Protein AF-A0A1I1IL18-F1 (afdb_monomer_lite)

Sequence (158 aa):
METFSTLTPERQAEKLARINTRWGQLHALEKEWGDKVYKYILLTNSGGVIATLGFLGTASKALDLNSARWALLAFITGVLLTGVAVAHRYHRSAGLFWGYRDDVNRYLADKLPWEAVAKQDDARSIKRGGWGLILPYACLGAFWIGCFIGGAALLRAS

Structure (mmCIF, N/CA/C/O backbone):
data_AF-A0A1I1IL18-F1
#
_entry.id   AF-A0A1I1IL18-F1
#
loop_
_atom_site.group_PDB
_atom_site.id
_atom_site.type_symbol
_atom_site.label_atom_id
_atom_site.label_alt_id
_atom_site.label_comp_id
_atom_site.label_asym_id
_atom_site.label_entity_id
_atom_site.label_seq_id
_atom_site.pdbx_PDB_ins_code
_atom_site.Cartn_x
_atom_site.Cartn_y
_atom_site.Cartn_z
_atom_site.occupancy
_atom_site.B_iso_or_equiv
_atom_site.auth_seq_id
_atom_site.auth_comp_id
_atom_site.auth_asym_id
_atom_site.auth_atom_id
_atom_site.pdbx_PDB_model_num
ATOM 1 N N . MET A 1 1 ? 8.362 -7.116 -33.834 1.00 71.00 1 MET A N 1
ATOM 2 C CA . MET A 1 1 ? 8.059 -6.842 -32.413 1.00 71.00 1 MET A CA 1
ATOM 3 C C . MET A 1 1 ? 9.252 -6.115 -31.827 1.00 71.00 1 MET A C 1
ATOM 5 O O . MET A 1 1 ? 10.359 -6.600 -32.002 1.00 71.00 1 MET A O 1
ATOM 9 N N . GLU A 1 2 ? 9.038 -4.952 -31.215 1.00 83.81 2 GLU A N 1
ATOM 10 C CA . GLU A 1 2 ? 10.110 -4.120 -30.648 1.00 83.81 2 GLU A CA 1
ATOM 11 C C . GLU A 1 2 ? 10.606 -4.730 -29.321 1.00 83.81 2 GLU A C 1
ATOM 13 O O . GLU A 1 2 ? 9.901 -4.679 -28.305 1.00 83.81 2 GLU A O 1
ATOM 18 N N . THR A 1 3 ? 11.788 -5.354 -29.348 1.00 90.31 3 THR A N 1
ATOM 19 C CA . THR A 1 3 ? 12.504 -5.870 -28.165 1.00 90.31 3 THR A CA 1
ATOM 20 C C . THR A 1 3 ? 13.701 -4.978 -27.842 1.00 90.31 3 THR A C 1
ATOM 22 O O . THR A 1 3 ? 14.152 -4.206 -28.692 1.00 90.31 3 THR A O 1
ATOM 25 N N . PHE A 1 4 ? 14.215 -5.044 -26.615 1.00 91.44 4 PHE A N 1
ATOM 26 C CA . PHE A 1 4 ? 15.213 -4.095 -26.127 1.00 91.44 4 PHE A CA 1
ATOM 27 C C . PHE A 1 4 ? 16.495 -4.085 -26.977 1.00 91.44 4 PHE A C 1
ATOM 29 O O . PHE A 1 4 ? 16.973 -3.009 -27.342 1.00 91.44 4 PHE A O 1
ATOM 36 N N . SER A 1 5 ? 17.011 -5.253 -27.369 1.00 92.31 5 SER A N 1
ATOM 37 C CA . SER A 1 5 ? 18.226 -5.355 -28.200 1.00 92.31 5 SER A CA 1
ATOM 38 C C . SER A 1 5 ? 18.055 -4.870 -29.642 1.00 92.31 5 SER A C 1
ATOM 40 O O . SER A 1 5 ? 19.039 -4.512 -30.283 1.00 92.31 5 SER A O 1
ATOM 42 N N . THR A 1 6 ? 16.822 -4.814 -30.153 1.00 92.81 6 THR A N 1
ATOM 43 C CA . THR A 1 6 ? 16.537 -4.364 -31.532 1.00 92.81 6 THR A CA 1
ATOM 44 C C . THR A 1 6 ? 16.489 -2.843 -31.679 1.00 92.81 6 THR A C 1
ATOM 46 O O . THR A 1 6 ? 16.380 -2.327 -32.791 1.00 92.81 6 THR A O 1
ATOM 49 N N . LEU A 1 7 ? 16.547 -2.116 -30.563 1.00 92.62 7 LEU A N 1
ATOM 50 C CA . LEU A 1 7 ? 16.450 -0.664 -30.527 1.00 92.62 7 LEU A CA 1
ATOM 51 C C . LEU A 1 7 ? 17.797 0.022 -30.749 1.00 92.62 7 LEU A C 1
ATOM 53 O O . LEU A 1 7 ? 18.844 -0.460 -30.326 1.00 92.62 7 LEU A O 1
ATOM 57 N N . THR A 1 8 ? 17.748 1.217 -31.341 1.00 95.56 8 THR A N 1
ATOM 58 C CA . THR A 1 8 ? 18.898 2.124 -31.349 1.00 95.56 8 THR A CA 1
ATOM 59 C C . THR A 1 8 ? 19.243 2.555 -29.917 1.00 95.56 8 THR A C 1
ATOM 61 O O . THR A 1 8 ? 18.343 2.622 -29.073 1.00 95.56 8 THR A O 1
ATOM 64 N N . PRO A 1 9 ? 20.508 2.914 -29.626 1.00 95.06 9 PRO A N 1
ATOM 65 C CA . PRO A 1 9 ? 20.910 3.366 -28.291 1.00 95.06 9 PRO A CA 1
ATOM 66 C C . PRO A 1 9 ? 20.062 4.530 -27.755 1.00 95.06 9 PRO A C 1
ATOM 68 O O . PRO A 1 9 ? 19.709 4.561 -26.580 1.00 95.06 9 PRO A O 1
ATOM 71 N N . GLU A 1 10 ? 19.664 5.455 -28.632 1.00 95.69 10 GLU A N 1
ATOM 72 C CA . GLU A 1 10 ? 18.780 6.579 -28.299 1.00 95.69 10 GLU A CA 1
ATOM 73 C C . GLU A 1 10 ? 17.401 6.104 -27.819 1.00 95.69 10 GLU A C 1
ATOM 75 O O . GLU A 1 10 ? 16.919 6.531 -26.769 1.00 95.69 10 GLU A O 1
ATOM 80 N N . ARG A 1 11 ? 16.782 5.158 -28.539 1.00 94.00 11 ARG A N 1
ATOM 81 C CA . ARG A 1 11 ? 15.492 4.581 -28.140 1.00 94.00 11 ARG A CA 1
ATOM 82 C C . ARG A 1 11 ? 15.617 3.735 -26.879 1.00 94.00 11 ARG A C 1
ATOM 84 O O . ARG A 1 11 ? 14.717 3.760 -26.045 1.00 94.00 11 ARG A O 1
ATOM 91 N N . GLN A 1 12 ? 16.720 3.007 -26.701 1.00 93.88 12 GLN A N 1
ATOM 92 C CA . GLN A 1 12 ? 16.982 2.283 -25.453 1.00 93.88 12 GLN A CA 1
ATOM 93 C C . GLN A 1 12 ? 17.034 3.245 -24.262 1.00 93.88 12 GLN A C 1
ATOM 95 O O . GLN A 1 12 ? 16.374 2.992 -23.252 1.00 93.88 12 GLN A O 1
ATOM 100 N N . ALA A 1 13 ? 17.748 4.367 -24.397 1.00 95.75 13 ALA A N 1
ATOM 101 C CA . ALA A 1 13 ? 17.826 5.395 -23.363 1.00 95.75 13 ALA A CA 1
ATOM 102 C C . ALA A 1 13 ? 16.443 5.984 -23.032 1.00 95.75 13 ALA A C 1
ATOM 104 O O . ALA A 1 13 ? 16.099 6.111 -21.855 1.00 95.75 13 ALA A O 1
ATOM 105 N N . GLU A 1 14 ? 15.613 6.259 -24.043 1.00 95.06 14 GLU A N 1
ATOM 106 C CA . GLU A 1 14 ? 14.235 6.729 -23.852 1.00 95.06 14 GLU A CA 1
ATOM 107 C C . GLU A 1 14 ? 13.385 5.719 -23.057 1.00 95.06 14 GLU A C 1
ATOM 109 O O . GLU A 1 14 ? 12.717 6.078 -22.079 1.00 95.06 14 GLU A O 1
ATOM 114 N N . LYS A 1 15 ? 13.432 4.430 -23.428 1.00 94.12 15 LYS A N 1
ATOM 115 C CA . LYS A 1 15 ? 12.683 3.381 -22.715 1.00 94.12 15 LYS A CA 1
ATOM 116 C C . LYS A 1 15 ? 13.171 3.222 -21.282 1.00 94.12 15 LYS A C 1
ATOM 118 O O . LYS A 1 15 ? 12.343 3.125 -20.380 1.00 94.12 15 LYS A O 1
ATOM 123 N N . LEU A 1 16 ? 14.485 3.226 -21.059 1.00 95.88 16 LEU A N 1
ATOM 124 C CA . LEU A 1 16 ? 15.070 3.139 -19.720 1.00 95.88 16 LEU A CA 1
A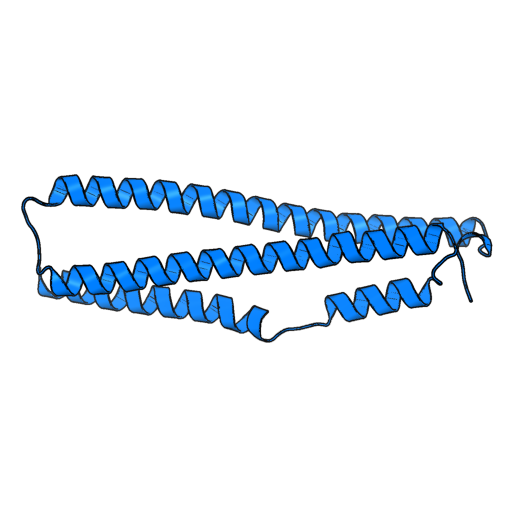TOM 125 C C . LEU A 1 16 ? 14.665 4.331 -18.849 1.00 95.88 16 LEU A C 1
ATOM 127 O O . LEU A 1 16 ? 14.295 4.135 -17.691 1.00 95.88 16 LEU A O 1
ATOM 131 N N . ALA A 1 17 ? 14.652 5.546 -19.403 1.00 96.56 17 ALA A N 1
ATOM 132 C CA . ALA A 1 17 ? 14.173 6.729 -18.694 1.00 96.56 17 ALA A CA 1
ATOM 133 C C . ALA A 1 17 ? 12.708 6.563 -18.261 1.00 96.56 17 ALA A C 1
ATOM 135 O O . ALA A 1 17 ? 12.389 6.723 -17.080 1.00 96.56 17 ALA A O 1
ATOM 136 N N . ARG A 1 18 ? 11.827 6.137 -19.178 1.00 94.81 18 ARG A N 1
ATOM 137 C CA . ARG A 1 18 ? 10.416 5.857 -18.862 1.00 94.81 18 ARG A CA 1
ATOM 138 C C . ARG A 1 18 ? 10.263 4.753 -17.813 1.00 94.81 18 ARG A C 1
ATOM 140 O O . ARG A 1 18 ? 9.431 4.880 -16.910 1.00 94.81 18 ARG A O 1
ATOM 147 N N . ILE A 1 19 ? 11.062 3.690 -17.915 1.00 96.19 19 ILE A N 1
ATOM 148 C CA . ILE A 1 19 ? 11.082 2.590 -16.948 1.00 96.19 19 ILE A CA 1
ATOM 149 C C . ILE A 1 19 ? 11.428 3.109 -15.557 1.00 96.19 19 ILE A C 1
ATOM 151 O O . ILE A 1 19 ? 10.675 2.846 -14.619 1.00 96.19 19 ILE A O 1
ATOM 155 N N . ASN A 1 20 ? 12.503 3.886 -15.440 1.00 96.25 20 ASN A N 1
ATOM 156 C CA . ASN A 1 20 ? 12.973 4.440 -14.174 1.00 96.25 20 ASN A CA 1
ATOM 157 C C . ASN A 1 20 ? 11.943 5.383 -13.543 1.00 96.25 20 ASN A C 1
ATOM 159 O O . ASN A 1 20 ? 11.668 5.273 -12.347 1.00 96.25 20 ASN A O 1
ATOM 163 N N . THR A 1 21 ? 11.310 6.257 -14.333 1.00 96.69 21 THR A N 1
ATOM 164 C CA . THR A 1 21 ? 10.239 7.133 -13.835 1.00 96.69 21 THR A CA 1
ATOM 165 C C . THR A 1 21 ? 9.076 6.323 -13.269 1.00 96.69 21 THR A C 1
ATOM 167 O O . THR A 1 21 ? 8.643 6.560 -12.139 1.00 96.69 21 THR A O 1
ATOM 170 N N . ARG A 1 22 ? 8.573 5.341 -14.026 1.00 95.44 22 ARG A N 1
ATOM 171 C CA . ARG A 1 22 ? 7.430 4.523 -13.602 1.00 95.44 22 ARG A CA 1
ATOM 172 C C . ARG A 1 22 ? 7.765 3.646 -12.396 1.00 95.44 22 ARG A C 1
ATOM 174 O O . ARG A 1 22 ? 6.952 3.534 -11.480 1.00 95.44 22 ARG A O 1
ATOM 181 N N . TRP A 1 23 ? 8.966 3.075 -12.363 1.00 95.44 23 TRP A N 1
ATOM 182 C CA . TRP A 1 23 ? 9.470 2.321 -11.219 1.00 95.44 23 TRP A CA 1
ATOM 183 C C . TRP A 1 23 ? 9.493 3.187 -9.960 1.00 95.44 23 TRP A C 1
ATOM 185 O O . TRP A 1 23 ? 8.973 2.768 -8.928 1.00 95.44 23 TRP A O 1
ATOM 195 N N . GLY A 1 24 ? 10.033 4.407 -10.050 1.00 95.44 24 GLY A N 1
ATOM 196 C CA . GLY A 1 24 ? 10.063 5.355 -8.935 1.00 95.44 24 GLY A CA 1
ATOM 197 C C . GLY A 1 24 ? 8.667 5.678 -8.398 1.00 95.44 24 GLY A C 1
ATOM 198 O O . GLY A 1 24 ? 8.456 5.646 -7.188 1.00 95.44 24 GLY A O 1
ATOM 199 N N . GLN A 1 25 ? 7.692 5.903 -9.285 1.00 95.62 25 GLN A N 1
ATOM 200 C CA . GLN A 1 25 ? 6.295 6.141 -8.899 1.00 95.62 25 GLN A CA 1
ATOM 201 C C . GLN A 1 25 ? 5.681 4.948 -8.153 1.00 95.62 25 GLN A C 1
ATOM 203 O O . GLN A 1 25 ? 5.066 5.123 -7.101 1.00 95.62 25 GLN A O 1
ATOM 208 N N . LEU A 1 26 ? 5.838 3.734 -8.690 1.00 94.88 26 LEU A N 1
ATOM 209 C CA . LEU A 1 26 ? 5.261 2.528 -8.091 1.00 94.88 26 LEU A CA 1
ATOM 210 C C . LEU A 1 26 ? 5.944 2.161 -6.770 1.00 94.88 26 LEU A C 1
ATOM 212 O O . LEU A 1 26 ? 5.263 1.769 -5.826 1.00 94.88 26 LEU A O 1
ATOM 216 N N . HIS A 1 27 ? 7.262 2.340 -6.681 1.00 93.88 27 HIS A N 1
ATOM 217 C CA . HIS A 1 27 ? 8.011 2.108 -5.451 1.00 93.88 27 HIS A CA 1
ATOM 218 C C . HIS A 1 27 ? 7.632 3.111 -4.354 1.00 93.88 27 HIS A C 1
ATOM 220 O O . HIS A 1 27 ? 7.420 2.723 -3.206 1.00 93.88 27 HIS A O 1
ATOM 226 N N . ALA A 1 28 ? 7.481 4.394 -4.703 1.00 95.62 28 ALA A N 1
ATOM 227 C CA . ALA A 1 28 ? 6.998 5.407 -3.769 1.00 95.62 28 ALA A CA 1
ATOM 228 C C . ALA A 1 28 ? 5.592 5.067 -3.248 1.00 95.62 28 ALA A C 1
ATOM 230 O O . ALA A 1 28 ? 5.349 5.158 -2.046 1.00 95.62 28 ALA A O 1
ATOM 231 N N . LEU A 1 29 ? 4.695 4.610 -4.129 1.00 93.25 29 LEU A N 1
ATOM 232 C CA . LEU A 1 29 ? 3.346 4.187 -3.757 1.00 93.25 29 LEU A CA 1
ATOM 233 C C . LEU A 1 29 ? 3.356 2.961 -2.827 1.00 93.25 29 LEU A C 1
ATOM 235 O O . LEU A 1 29 ? 2.641 2.941 -1.826 1.00 93.25 29 LEU A O 1
ATOM 239 N N . GLU A 1 30 ? 4.156 1.938 -3.135 1.00 91.94 30 GLU A N 1
ATOM 240 C CA . GLU A 1 30 ? 4.329 0.763 -2.271 1.00 91.94 30 GLU A CA 1
ATOM 241 C C . GLU A 1 30 ? 4.826 1.171 -0.879 1.00 91.94 30 GLU A C 1
ATOM 243 O O . GLU A 1 30 ? 4.231 0.772 0.126 1.00 91.94 30 GLU A O 1
ATOM 248 N N . LYS A 1 31 ? 5.864 2.014 -0.821 1.00 93.62 31 LYS A N 1
ATOM 249 C CA . LYS A 1 31 ? 6.434 2.518 0.431 1.00 93.62 31 LYS A CA 1
ATOM 250 C C . LYS A 1 31 ? 5.418 3.324 1.238 1.00 93.62 31 LYS A C 1
ATOM 252 O O . LYS A 1 31 ? 5.270 3.084 2.431 1.00 93.62 31 LYS A O 1
ATOM 257 N N . GLU A 1 32 ? 4.676 4.226 0.596 1.00 94.38 32 GLU A N 1
ATOM 258 C CA . GLU A 1 32 ? 3.641 5.031 1.253 1.00 94.38 32 GLU A CA 1
ATOM 259 C C . GLU A 1 32 ? 2.580 4.146 1.922 1.00 94.38 32 GLU A C 1
ATOM 261 O O . GLU A 1 32 ? 2.195 4.376 3.072 1.00 94.38 32 GLU A O 1
ATOM 266 N N . TRP A 1 33 ? 2.103 3.114 1.221 1.00 90.75 33 TRP A N 1
ATOM 267 C CA . TRP A 1 33 ? 1.128 2.189 1.794 1.00 90.75 33 TRP A CA 1
ATOM 268 C C . TRP A 1 33 ? 1.737 1.282 2.864 1.00 90.75 33 TRP A C 1
ATOM 270 O O . TRP A 1 33 ? 1.053 0.998 3.845 1.00 90.75 33 TRP A O 1
ATOM 280 N N . GLY A 1 34 ? 3.005 0.887 2.727 1.00 85.81 34 GLY A N 1
ATOM 281 C CA . GLY A 1 34 ? 3.744 0.180 3.775 1.00 85.81 34 GLY A CA 1
ATOM 282 C C . GLY A 1 34 ? 3.822 0.998 5.066 1.00 85.81 34 GLY A C 1
ATOM 283 O O . GLY A 1 34 ? 3.426 0.521 6.129 1.00 85.81 34 GLY A O 1
ATOM 284 N N . ASP A 1 35 ? 4.210 2.270 4.971 1.00 92.50 35 ASP A N 1
ATOM 285 C CA . ASP A 1 35 ? 4.262 3.184 6.117 1.00 92.50 35 ASP A CA 1
ATOM 286 C C . ASP A 1 35 ? 2.881 3.366 6.766 1.00 92.50 35 ASP A C 1
ATOM 288 O O . ASP A 1 35 ? 2.766 3.417 7.995 1.00 92.50 35 ASP A O 1
ATOM 292 N N . LYS A 1 36 ? 1.808 3.433 5.964 1.00 90.25 36 LYS A N 1
ATOM 293 C CA . LYS A 1 36 ? 0.429 3.496 6.479 1.00 90.25 36 LYS A CA 1
ATOM 294 C C . LYS A 1 36 ? 0.027 2.223 7.226 1.00 90.25 36 LYS A C 1
ATOM 296 O O . LYS A 1 36 ? -0.614 2.341 8.268 1.00 90.25 36 LYS A O 1
ATOM 301 N N . VAL A 1 37 ? 0.416 1.037 6.745 1.00 85.75 37 VAL A N 1
ATOM 302 C CA . VAL A 1 37 ? 0.187 -0.239 7.452 1.00 85.75 37 VAL A CA 1
ATOM 303 C C . VAL A 1 37 ? 0.871 -0.218 8.820 1.00 85.75 37 VAL A C 1
ATOM 305 O O . VAL A 1 37 ? 0.218 -0.482 9.829 1.00 85.75 37 VAL A O 1
ATOM 308 N N . TYR A 1 38 ? 2.154 0.153 8.885 1.00 84.06 38 TYR A N 1
ATOM 309 C CA . TYR A 1 38 ? 2.888 0.201 10.155 1.00 84.06 38 TYR A CA 1
ATOM 310 C C . TYR A 1 38 ? 2.285 1.202 11.141 1.00 84.06 38 TYR A C 1
ATOM 312 O O . TYR A 1 38 ? 2.059 0.863 12.305 1.00 84.06 38 TYR A O 1
ATOM 320 N N . LYS A 1 39 ? 1.966 2.416 10.673 1.00 90.06 39 LYS A N 1
ATOM 321 C CA . LYS A 1 39 ? 1.296 3.438 11.494 1.00 90.06 39 LYS A CA 1
ATOM 322 C C . LYS A 1 39 ? -0.041 2.936 12.023 1.00 90.06 39 LYS A C 1
ATOM 324 O O . LYS A 1 39 ? -0.336 3.126 13.199 1.00 90.06 39 LYS A O 1
ATOM 329 N N . TYR A 1 40 ? -0.825 2.273 11.177 1.00 87.44 40 TYR A N 1
ATOM 330 C CA . TYR A 1 40 ? -2.109 1.706 11.565 1.00 87.44 40 TYR A CA 1
ATOM 331 C C . TYR A 1 40 ? -1.964 0.653 12.672 1.00 87.44 40 TYR A C 1
ATOM 333 O O . TYR A 1 40 ? -2.668 0.732 13.679 1.00 87.44 40 TYR A O 1
ATOM 341 N N . ILE A 1 41 ? -1.032 -0.295 12.526 1.00 80.00 41 ILE A N 1
ATOM 342 C CA . ILE A 1 41 ? -0.781 -1.341 13.530 1.00 80.00 41 ILE A CA 1
ATOM 343 C C . ILE A 1 41 ? -0.347 -0.715 14.860 1.00 80.00 41 ILE A C 1
ATOM 345 O O . ILE A 1 41 ? -0.893 -1.056 15.909 1.00 80.00 41 ILE A O 1
ATOM 349 N N . LEU A 1 42 ? 0.591 0.234 14.818 1.00 86.94 42 LEU A N 1
ATOM 350 C CA . LEU A 1 42 ? 1.093 0.912 16.012 1.00 86.94 42 LEU A CA 1
ATOM 351 C C . LEU A 1 42 ? -0.021 1.669 16.748 1.00 86.94 42 LEU A C 1
ATOM 353 O O . LEU A 1 42 ? -0.161 1.523 17.965 1.00 86.94 42 LEU A O 1
ATOM 357 N N . LEU A 1 43 ? -0.823 2.447 16.014 1.00 88.50 43 LEU A N 1
ATOM 358 C CA . LEU A 1 43 ? -1.937 3.222 16.565 1.00 88.50 43 LEU A CA 1
ATOM 359 C C . LEU A 1 43 ? -3.024 2.313 17.137 1.00 88.50 43 LEU A C 1
ATOM 361 O O . LEU A 1 43 ? -3.512 2.566 18.234 1.00 88.50 43 LEU A O 1
ATOM 365 N N . THR A 1 44 ? -3.370 1.239 16.427 1.00 84.88 44 THR A N 1
ATOM 366 C CA . THR A 1 44 ? -4.410 0.295 16.856 1.00 84.88 44 THR A CA 1
ATOM 367 C C . THR A 1 44 ? -3.996 -0.443 18.126 1.00 84.88 44 THR A C 1
ATOM 369 O O . THR A 1 44 ? -4.776 -0.509 19.074 1.00 84.88 44 THR A O 1
ATOM 372 N N . ASN A 1 45 ? -2.757 -0.937 18.187 1.00 75.44 45 ASN A N 1
ATOM 373 C CA . ASN A 1 45 ? -2.243 -1.626 19.371 1.00 75.44 45 ASN A CA 1
ATOM 374 C C . ASN A 1 45 ? -2.152 -0.679 20.573 1.00 75.44 45 ASN A C 1
ATOM 376 O O . ASN A 1 45 ? -2.632 -1.009 21.656 1.00 75.44 45 ASN A O 1
ATOM 380 N N . SER A 1 46 ? -1.596 0.520 20.377 1.00 85.44 46 SER A N 1
ATOM 381 C CA . SER A 1 46 ? -1.490 1.529 21.439 1.00 85.44 46 SER A CA 1
ATOM 382 C C . SER A 1 46 ? -2.869 1.970 21.939 1.00 85.44 46 SER A C 1
ATOM 384 O O . SER A 1 46 ? -3.106 2.025 23.144 1.00 85.44 46 SER A O 1
ATOM 386 N N . GLY A 1 47 ? -3.808 2.222 21.022 1.00 85.19 47 GLY A N 1
ATOM 387 C CA . GLY A 1 47 ? -5.187 2.579 21.351 1.00 85.19 47 GLY A CA 1
ATOM 388 C C . GLY A 1 47 ? -5.916 1.469 22.108 1.00 85.19 47 GLY A C 1
ATOM 389 O O . GLY A 1 47 ? -6.589 1.749 23.098 1.00 85.19 47 GLY A O 1
ATOM 390 N N . GLY A 1 48 ? -5.730 0.208 21.707 1.00 79.19 48 GLY A N 1
ATOM 391 C CA . GLY A 1 48 ? -6.284 -0.953 22.408 1.00 79.19 48 GLY A CA 1
ATOM 392 C C . GLY A 1 48 ? -5.745 -1.106 23.834 1.00 79.19 48 GLY A C 1
ATOM 393 O O . GLY A 1 48 ? -6.519 -1.367 24.757 1.00 79.19 48 GLY A O 1
ATOM 394 N N . VAL A 1 49 ? -4.443 -0.876 24.039 1.00 81.31 49 VAL A N 1
ATOM 395 C CA . VAL A 1 49 ? -3.828 -0.869 25.378 1.00 81.31 49 VAL A CA 1
ATOM 396 C C . VAL A 1 49 ? -4.426 0.240 26.244 1.00 81.31 49 VAL A C 1
ATOM 398 O O . VAL A 1 49 ? -4.872 -0.038 27.355 1.00 81.31 49 VAL A O 1
ATOM 401 N N . ILE A 1 50 ? -4.507 1.472 25.732 1.00 83.69 50 ILE A N 1
ATOM 402 C CA . ILE A 1 50 ? -5.093 2.612 26.458 1.00 83.69 50 ILE A CA 1
ATOM 403 C C . ILE A 1 50 ? -6.556 2.335 26.823 1.00 83.69 50 ILE A C 1
ATOM 405 O O . ILE A 1 50 ? -6.950 2.548 27.969 1.00 83.69 50 ILE A O 1
ATOM 409 N N . ALA A 1 51 ? -7.349 1.815 25.883 1.00 82.50 51 ALA A N 1
ATOM 410 C CA . ALA A 1 51 ? -8.747 1.468 26.124 1.00 82.50 51 ALA A CA 1
ATOM 411 C C . ALA A 1 51 ? -8.891 0.387 27.208 1.00 82.50 51 ALA A C 1
ATOM 413 O O . ALA A 1 51 ? -9.724 0.516 28.104 1.00 82.50 51 ALA A O 1
ATOM 414 N N . THR A 1 52 ? -8.045 -0.646 27.171 1.00 72.50 52 THR A N 1
ATOM 415 C CA . THR A 1 52 ? -8.050 -1.735 28.162 1.00 72.50 52 THR A CA 1
ATOM 416 C C . THR A 1 52 ? -7.673 -1.226 29.551 1.00 72.50 52 THR A C 1
ATOM 418 O O . THR A 1 52 ? -8.359 -1.526 30.527 1.00 72.50 52 THR A O 1
ATOM 421 N N . LEU A 1 53 ? -6.614 -0.418 29.650 1.00 78.31 53 LEU A N 1
ATOM 422 C CA . LEU A 1 53 ? -6.175 0.175 30.915 1.00 78.31 53 LEU A CA 1
ATOM 423 C C . LEU A 1 53 ? -7.225 1.139 31.483 1.00 78.31 53 LEU A C 1
ATOM 425 O O . LEU A 1 53 ? -7.505 1.103 32.680 1.00 78.31 53 LEU A O 1
ATOM 429 N N . GLY A 1 54 ? -7.851 1.955 30.631 1.00 81.25 54 GLY A N 1
ATOM 430 C CA . GLY A 1 54 ? -8.942 2.845 31.028 1.00 81.25 54 GLY A CA 1
ATOM 431 C C . GLY A 1 54 ? -10.166 2.082 31.540 1.00 81.25 54 GLY A C 1
ATOM 432 O O . GLY A 1 54 ? -10.750 2.456 32.559 1.00 81.25 54 GLY A O 1
ATOM 433 N N . PHE A 1 55 ? -10.522 0.971 30.889 1.00 74.81 55 PHE A N 1
ATOM 434 C CA . PHE A 1 55 ? -11.597 0.097 31.356 1.00 74.81 55 PHE A CA 1
ATOM 435 C C . PHE A 1 55 ? -11.263 -0.542 32.710 1.00 74.81 55 PHE A C 1
ATOM 437 O O . PHE A 1 55 ? -12.069 -0.467 33.633 1.00 74.81 55 PHE A O 1
ATOM 444 N N . LEU A 1 56 ? -10.057 -1.100 32.875 1.00 73.00 56 LEU A N 1
ATOM 445 C CA . LEU A 1 56 ? -9.607 -1.665 34.154 1.00 73.00 56 LEU A CA 1
ATOM 446 C C . LEU A 1 56 ? -9.645 -0.631 35.289 1.00 73.00 56 LEU A C 1
ATOM 448 O O . LEU A 1 56 ? -10.070 -0.955 36.395 1.00 73.00 56 LEU A O 1
ATOM 452 N N . GLY A 1 57 ? -9.265 0.619 35.011 1.00 75.81 57 GLY A N 1
ATOM 453 C CA . GLY A 1 57 ? -9.319 1.709 35.988 1.00 75.81 57 GLY A CA 1
ATOM 454 C C . GLY A 1 57 ? -10.736 2.158 36.372 1.00 75.81 57 GLY A C 1
ATOM 455 O O . GLY A 1 57 ? -10.920 2.741 37.437 1.00 75.81 57 GLY A O 1
ATOM 456 N N . THR A 1 58 ? -11.744 1.887 35.536 1.00 73.12 58 THR A N 1
ATOM 457 C CA . THR A 1 58 ? -13.137 2.347 35.725 1.00 73.12 58 THR A CA 1
ATOM 458 C C . THR A 1 58 ? -14.121 1.225 36.070 1.00 73.12 58 THR A C 1
ATOM 460 O O . THR A 1 58 ? -15.262 1.504 36.446 1.00 73.12 58 THR A O 1
ATOM 463 N N . ALA A 1 59 ? -13.683 -0.037 36.012 1.00 62.62 59 ALA A N 1
ATOM 464 C CA . ALA A 1 59 ? -14.508 -1.235 36.183 1.00 62.62 59 ALA A CA 1
ATOM 465 C C . ALA A 1 59 ? -15.280 -1.314 37.518 1.00 62.62 59 ALA A C 1
ATOM 467 O O . ALA A 1 59 ? -16.266 -2.042 37.608 1.00 62.62 59 ALA A O 1
ATOM 468 N N . SER A 1 60 ? -14.901 -0.541 38.540 1.00 57.84 60 SER A N 1
ATOM 469 C CA . SER A 1 60 ? -15.638 -0.450 39.809 1.00 57.84 60 SER A CA 1
ATOM 470 C C . SER A 1 60 ? -16.998 0.264 39.704 1.00 57.84 60 SER A C 1
ATOM 472 O O . SER A 1 60 ? -17.803 0.152 40.625 1.00 57.84 60 SER A O 1
ATOM 474 N N . LYS A 1 61 ? -17.291 0.965 38.595 1.00 62.06 61 LYS A N 1
ATOM 475 C CA . LYS A 1 61 ? -18.554 1.696 38.349 1.00 62.06 61 LYS A CA 1
ATOM 476 C C . LYS A 1 61 ? -19.288 1.221 37.086 1.00 62.06 61 LYS A C 1
ATOM 478 O O . LYS A 1 61 ? -19.754 2.044 36.304 1.00 62.06 61 LYS A O 1
ATOM 483 N N . ALA A 1 62 ? -19.347 -0.090 36.847 1.00 56.88 62 ALA A N 1
ATOM 484 C CA . ALA A 1 62 ? -19.859 -0.659 35.599 1.00 56.88 62 ALA A CA 1
ATOM 485 C C . ALA A 1 62 ? -21.276 -0.156 35.233 1.00 56.88 62 ALA A C 1
ATOM 487 O O . ALA A 1 62 ? -22.283 -0.601 35.781 1.00 56.88 62 ALA A O 1
ATOM 488 N N . LEU A 1 63 ? -21.311 0.779 34.280 1.00 58.06 63 LEU A N 1
ATOM 489 C CA . LEU A 1 63 ? -22.481 1.218 33.523 1.00 58.06 63 LEU A CA 1
ATOM 490 C C . LEU A 1 63 ? -23.127 0.030 32.798 1.00 58.06 63 LEU A C 1
ATOM 492 O O . LEU A 1 63 ? -22.460 -0.971 32.536 1.00 58.06 63 LEU A O 1
ATOM 496 N N . ASP A 1 64 ? -24.411 0.173 32.456 1.00 61.53 64 ASP A N 1
ATOM 497 C CA . ASP A 1 64 ? -25.257 -0.822 31.784 1.00 61.53 64 ASP A CA 1
ATOM 498 C C . ASP A 1 64 ? -24.488 -1.662 30.739 1.00 61.53 64 ASP A C 1
ATOM 500 O O . ASP A 1 64 ? -24.187 -1.233 29.616 1.00 61.53 64 ASP A O 1
ATOM 504 N N . LEU A 1 65 ? -24.126 -2.880 31.161 1.00 67.12 65 LEU A N 1
ATOM 505 C CA . LEU A 1 65 ? -23.149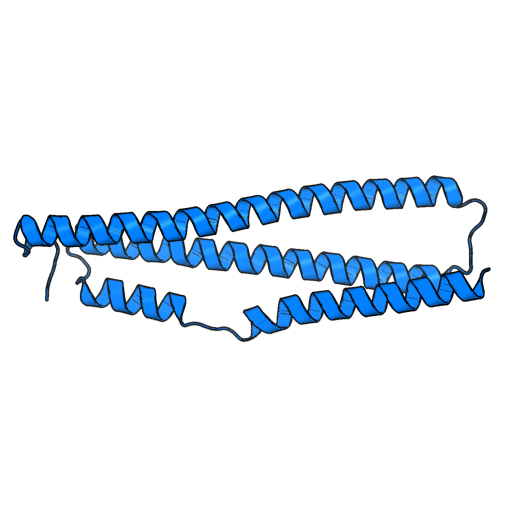 -3.752 30.504 1.00 67.12 65 LEU A CA 1
ATOM 506 C C . LEU A 1 65 ? -23.550 -4.105 29.070 1.00 67.12 65 LEU A C 1
ATOM 508 O O . LEU A 1 65 ? -22.686 -4.403 28.245 1.00 67.12 65 LEU A O 1
ATOM 512 N N . ASN A 1 66 ? -24.844 -4.080 28.752 1.00 71.31 66 ASN A N 1
ATOM 513 C CA . ASN A 1 66 ? -25.333 -4.494 27.442 1.00 71.31 66 ASN A CA 1
ATOM 514 C C . ASN A 1 66 ? -25.063 -3.445 26.358 1.00 71.31 66 ASN A C 1
ATOM 516 O O . ASN A 1 66 ? -24.593 -3.801 25.276 1.00 71.31 66 ASN A O 1
ATOM 520 N N . SER A 1 67 ? -25.281 -2.161 26.644 1.00 64.50 67 SER A N 1
ATOM 521 C CA . SER A 1 67 ? -25.040 -1.088 25.668 1.00 64.50 67 SER A CA 1
ATOM 522 C C . SER A 1 67 ? -23.543 -0.896 25.394 1.00 64.50 67 SER A C 1
ATOM 524 O O . SER A 1 67 ? -23.131 -0.740 24.242 1.00 64.50 67 SER A O 1
ATOM 526 N N . ALA A 1 68 ? -22.709 -1.007 26.434 1.00 70.44 68 ALA A N 1
ATOM 527 C CA . ALA A 1 68 ? -21.253 -0.930 26.310 1.00 70.44 68 ALA A CA 1
ATOM 528 C C . ALA A 1 68 ? -20.668 -2.072 25.455 1.00 70.44 68 ALA A C 1
ATOM 530 O O . ALA A 1 68 ? -19.773 -1.842 24.641 1.00 70.44 68 ALA A O 1
ATOM 531 N N . ARG A 1 69 ? -21.202 -3.296 25.582 1.00 71.75 69 ARG A N 1
ATOM 532 C CA . ARG A 1 69 ? -20.782 -4.454 24.770 1.00 71.75 69 ARG A CA 1
ATOM 533 C C . ARG A 1 69 ? -21.057 -4.249 23.282 1.00 71.75 69 ARG A C 1
ATOM 535 O O . ARG A 1 69 ? -20.175 -4.512 22.468 1.00 71.75 69 ARG A O 1
ATOM 542 N N . TRP A 1 70 ? -22.243 -3.756 22.919 1.00 74.12 70 TRP A N 1
ATOM 543 C CA . TRP A 1 70 ? -22.586 -3.499 21.515 1.00 74.12 70 TRP A CA 1
ATOM 544 C C . TRP A 1 70 ? -21.739 -2.384 20.899 1.00 74.12 70 TRP A C 1
ATOM 546 O O . TRP A 1 70 ? -21.256 -2.539 19.776 1.00 74.12 70 TRP A O 1
ATOM 556 N N . ALA A 1 71 ? -21.492 -1.302 21.643 1.00 69.06 71 ALA A N 1
ATOM 557 C CA . ALA A 1 71 ? -20.596 -0.234 21.203 1.00 69.06 71 ALA A CA 1
ATOM 558 C C . ALA A 1 71 ? -19.158 -0.748 20.985 1.00 69.06 71 ALA A C 1
ATOM 560 O O . ALA A 1 71 ? -18.539 -0.445 19.964 1.00 69.06 71 ALA A O 1
ATOM 561 N N . LEU A 1 72 ? -18.652 -1.585 21.899 1.00 73.56 72 LEU A N 1
ATOM 562 C CA . LEU A 1 72 ? -17.324 -2.189 21.786 1.00 73.56 72 LEU A CA 1
ATOM 563 C C . LEU A 1 72 ? -17.216 -3.123 20.572 1.00 73.56 72 LEU A C 1
ATOM 565 O O . LEU A 1 72 ? -16.242 -3.044 19.825 1.00 73.56 72 LEU A O 1
ATOM 569 N N . LEU A 1 73 ? -18.220 -3.971 20.336 1.00 77.00 73 LEU A N 1
ATOM 570 C CA . LEU A 1 73 ? -18.251 -4.861 19.170 1.00 77.00 73 LEU A CA 1
ATOM 571 C C . LEU A 1 73 ? -18.273 -4.081 17.850 1.00 77.00 73 LEU A C 1
ATOM 573 O O . LEU A 1 73 ? -17.537 -4.429 16.922 1.00 77.00 73 LEU A O 1
ATOM 577 N N . ALA A 1 74 ? -19.067 -3.010 17.765 1.00 73.00 74 ALA A N 1
ATOM 578 C CA . ALA A 1 74 ? -19.100 -2.144 16.588 1.00 73.00 74 ALA A CA 1
ATOM 579 C C . ALA A 1 74 ? -17.737 -1.474 16.340 1.00 73.00 74 ALA A C 1
ATOM 581 O O . ALA A 1 74 ? -17.248 -1.462 15.209 1.00 73.00 74 ALA A O 1
ATOM 582 N N . PHE A 1 75 ? -17.084 -0.993 17.402 1.00 73.25 75 PHE A N 1
ATOM 583 C CA . PHE A 1 75 ? -15.758 -0.384 17.315 1.00 73.25 75 PHE A CA 1
ATOM 584 C C . PHE A 1 75 ? -14.684 -1.382 16.859 1.00 73.25 75 PHE A C 1
ATOM 586 O O . PHE A 1 75 ? -13.960 -1.103 15.903 1.00 73.25 75 PHE A O 1
ATOM 593 N N . ILE A 1 76 ? -14.620 -2.571 17.475 1.00 79.00 76 ILE A N 1
ATOM 594 C CA . ILE A 1 76 ? -13.693 -3.645 17.073 1.00 79.00 76 ILE A CA 1
ATOM 595 C C . ILE A 1 76 ? -13.910 -4.011 15.604 1.00 79.00 76 ILE A C 1
ATOM 597 O O . ILE A 1 76 ? -12.947 -4.143 14.851 1.00 79.00 76 ILE A O 1
ATOM 601 N N . THR A 1 77 ? -15.167 -4.123 15.174 1.00 77.75 77 THR A N 1
ATOM 602 C CA . THR A 1 77 ? -15.501 -4.421 13.776 1.00 77.75 77 THR A CA 1
ATOM 603 C C . THR A 1 77 ? -14.990 -3.325 12.838 1.00 77.75 77 THR A C 1
ATOM 605 O O . THR A 1 77 ? -14.346 -3.632 11.836 1.00 77.75 77 THR A O 1
ATOM 608 N N . GLY A 1 78 ? -15.206 -2.048 13.170 1.00 76.06 78 GLY A N 1
ATOM 609 C CA . GLY A 1 78 ? -14.698 -0.917 12.387 1.00 76.06 78 GLY A CA 1
ATOM 610 C C . GLY A 1 78 ? -13.168 -0.893 12.281 1.00 76.06 78 GLY A C 1
ATOM 611 O O . GLY A 1 78 ? -12.627 -0.670 11.194 1.00 76.06 78 GLY A O 1
ATOM 612 N N . VAL A 1 79 ? -12.468 -1.193 13.378 1.00 81.44 79 VAL A N 1
ATOM 613 C CA . VAL A 1 79 ? -11.006 -1.352 13.402 1.00 81.44 79 VAL A CA 1
ATOM 614 C C . VAL A 1 79 ? -10.590 -2.508 12.489 1.00 81.44 79 VAL A C 1
ATOM 616 O O . VAL A 1 79 ? -9.831 -2.302 11.547 1.00 81.44 79 VAL A O 1
ATOM 619 N N . LEU A 1 80 ? -11.134 -3.713 12.663 1.00 80.50 80 LEU A N 1
ATOM 620 C CA . LEU A 1 80 ? -10.783 -4.860 11.814 1.00 80.50 80 LEU A CA 1
ATOM 621 C C . LEU A 1 80 ? -10.982 -4.560 10.323 1.00 80.50 80 LEU A C 1
ATOM 623 O O . LEU A 1 80 ? -10.071 -4.790 9.527 1.00 80.50 80 LEU A O 1
ATOM 627 N N . LEU A 1 81 ? -12.122 -3.972 9.952 1.00 78.88 81 LEU A N 1
ATOM 628 C CA . LEU A 1 81 ? -12.398 -3.574 8.571 1.00 78.88 81 LEU A CA 1
ATOM 629 C C . LEU A 1 81 ? -11.370 -2.558 8.050 1.00 78.88 81 LEU A C 1
ATOM 631 O O . LEU A 1 81 ? -10.885 -2.704 6.926 1.00 78.88 81 LEU A O 1
ATOM 635 N N . THR A 1 82 ? -10.984 -1.575 8.870 1.00 82.31 82 THR A N 1
ATOM 636 C CA . THR A 1 82 ? -9.957 -0.582 8.509 1.00 82.31 82 THR A CA 1
ATOM 637 C C . THR A 1 82 ? -8.610 -1.255 8.254 1.00 82.31 82 THR A C 1
ATOM 639 O O . THR A 1 82 ? -7.957 -0.964 7.249 1.00 82.31 82 THR A O 1
ATOM 642 N N . GLY A 1 83 ? -8.226 -2.214 9.101 1.00 82.00 83 GLY A N 1
ATOM 643 C CA . GLY A 1 83 ? -7.025 -3.025 8.906 1.00 82.00 83 GLY A CA 1
ATOM 644 C C . GLY A 1 83 ? -7.043 -3.785 7.579 1.00 82.00 83 GLY A C 1
ATOM 645 O O . GLY A 1 83 ? -6.075 -3.716 6.819 1.00 82.00 83 GLY A O 1
ATOM 646 N N . VAL A 1 84 ? -8.165 -4.432 7.242 1.00 83.38 84 VAL A N 1
ATOM 647 C CA . VAL A 1 84 ? -8.326 -5.119 5.948 1.00 83.38 84 VAL A CA 1
ATOM 648 C C . VAL A 1 84 ? -8.241 -4.126 4.783 1.00 83.38 84 VAL A C 1
ATOM 650 O O . VAL A 1 84 ? -7.594 -4.422 3.779 1.00 83.38 84 VAL A O 1
ATOM 653 N N . ALA A 1 85 ? -8.828 -2.932 4.899 1.00 83.12 85 ALA A N 1
ATOM 654 C CA . ALA A 1 85 ? -8.783 -1.921 3.841 1.00 83.12 85 ALA A CA 1
ATOM 655 C C . ALA A 1 85 ? -7.355 -1.424 3.577 1.00 83.12 85 ALA A C 1
ATOM 657 O O . ALA A 1 85 ? -6.935 -1.335 2.418 1.00 83.12 85 ALA A O 1
ATOM 658 N N . VAL A 1 86 ? -6.596 -1.141 4.639 1.00 85.19 86 VAL A N 1
ATOM 659 C CA . VAL A 1 86 ? -5.194 -0.711 4.547 1.00 85.19 86 VAL A CA 1
ATOM 660 C C . VAL A 1 86 ? -4.320 -1.836 3.976 1.00 85.19 86 VAL A C 1
ATOM 662 O O . VAL A 1 86 ? -3.562 -1.592 3.034 1.00 85.19 86 VAL A O 1
ATOM 665 N N . ALA A 1 87 ? -4.484 -3.077 4.448 1.00 82.62 87 ALA A N 1
ATOM 666 C CA . ALA A 1 87 ? -3.756 -4.240 3.933 1.00 82.62 87 ALA A CA 1
ATOM 667 C C . ALA A 1 87 ? -4.066 -4.516 2.451 1.00 82.62 87 ALA A C 1
ATOM 669 O O . ALA A 1 87 ? -3.156 -4.719 1.647 1.00 82.62 87 ALA A O 1
ATOM 670 N N . HIS A 1 88 ? -5.340 -4.453 2.053 1.00 85.81 88 HIS A N 1
ATOM 671 C CA . HIS A 1 88 ? -5.751 -4.612 0.658 1.00 85.81 88 HIS A CA 1
ATOM 672 C C . HIS A 1 88 ? -5.096 -3.555 -0.246 1.00 85.81 88 HIS A C 1
ATOM 674 O O . HIS A 1 88 ? -4.617 -3.872 -1.338 1.00 85.81 88 HIS A O 1
ATOM 680 N N . ARG A 1 89 ? -5.041 -2.292 0.199 1.00 87.06 89 ARG A N 1
ATOM 681 C CA . ARG A 1 89 ? -4.377 -1.211 -0.548 1.00 87.06 89 ARG A CA 1
ATOM 682 C C . ARG A 1 89 ? -2.869 -1.431 -0.660 1.00 87.06 89 ARG A C 1
ATOM 684 O O . ARG A 1 89 ? -2.331 -1.236 -1.748 1.00 87.06 89 ARG A O 1
ATOM 691 N N . TYR A 1 90 ? -2.218 -1.896 0.403 1.00 88.62 90 TYR A N 1
ATOM 692 C CA . TYR A 1 90 ? -0.805 -2.271 0.369 1.00 88.62 90 TYR A CA 1
ATOM 693 C C . TYR A 1 90 ? -0.533 -3.402 -0.630 1.00 88.62 90 TYR A C 1
ATOM 695 O O . TYR A 1 90 ? 0.258 -3.217 -1.553 1.00 88.62 90 TYR A O 1
ATOM 703 N N . HIS A 1 91 ? -1.247 -4.528 -0.530 1.00 87.88 91 HIS A N 1
ATOM 704 C CA . HIS A 1 91 ? -1.068 -5.656 -1.451 1.00 87.88 91 HIS A CA 1
ATOM 705 C C . HIS A 1 91 ? -1.345 -5.275 -2.904 1.00 87.88 91 HIS A C 1
ATOM 707 O O . HIS A 1 91 ? -0.667 -5.754 -3.814 1.00 87.88 91 HIS A O 1
ATOM 713 N N . ARG A 1 92 ? -2.312 -4.381 -3.141 1.00 88.94 92 ARG A N 1
ATOM 714 C CA . ARG A 1 92 ? -2.581 -3.859 -4.479 1.00 88.94 92 ARG A CA 1
ATOM 715 C C . ARG A 1 92 ? -1.397 -3.061 -5.023 1.00 88.94 92 ARG A C 1
ATOM 717 O O . ARG A 1 92 ? -1.001 -3.305 -6.159 1.00 88.94 92 ARG A O 1
ATOM 724 N N . SER A 1 93 ? -0.851 -2.138 -4.234 1.00 90.69 93 SER A N 1
ATOM 725 C CA . SER A 1 93 ? 0.296 -1.306 -4.619 1.00 90.69 93 SER A CA 1
ATOM 726 C C . SER A 1 93 ? 1.558 -2.143 -4.830 1.00 90.69 93 SER A C 1
ATOM 728 O O . SER A 1 93 ? 2.211 -2.000 -5.862 1.00 90.69 93 SER A O 1
ATOM 730 N N . ALA A 1 94 ? 1.835 -3.089 -3.928 1.00 89.75 94 ALA A N 1
ATOM 731 C CA . ALA A 1 94 ? 2.913 -4.059 -4.092 1.00 89.75 94 ALA A CA 1
ATOM 732 C C . ALA A 1 94 ? 2.721 -4.867 -5.388 1.00 89.75 94 ALA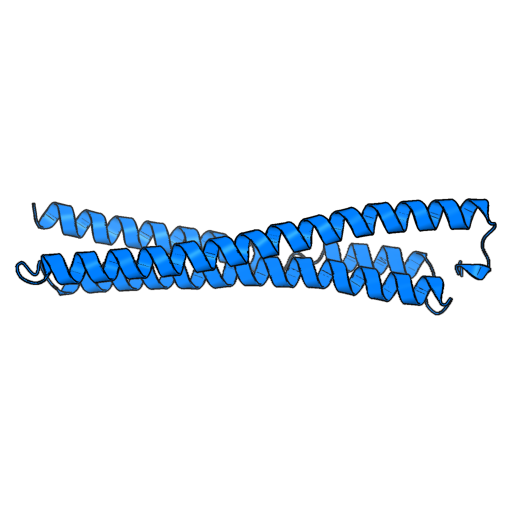 A C 1
ATOM 734 O O . ALA A 1 94 ? 3.621 -4.938 -6.218 1.00 89.75 94 ALA A O 1
ATOM 735 N N . GLY A 1 95 ? 1.524 -5.405 -5.638 1.00 91.00 95 GLY A N 1
ATOM 736 C CA . GLY A 1 95 ? 1.240 -6.162 -6.860 1.00 91.00 95 GLY A CA 1
ATOM 737 C C . GLY A 1 95 ? 1.472 -5.369 -8.155 1.00 91.00 95 GLY A C 1
ATOM 738 O O . GLY A 1 95 ? 1.930 -5.944 -9.143 1.00 91.00 95 GLY A O 1
ATOM 739 N N . LEU A 1 96 ? 1.200 -4.057 -8.162 1.00 93.00 96 LEU A N 1
ATOM 740 C CA . LEU A 1 96 ? 1.539 -3.184 -9.294 1.00 93.00 96 LEU A CA 1
ATOM 741 C C . LEU A 1 96 ? 3.056 -3.067 -9.471 1.00 93.00 96 LEU A C 1
ATOM 743 O O . LEU A 1 96 ? 3.550 -3.247 -10.582 1.00 93.00 96 LEU A O 1
ATOM 747 N N . PHE A 1 97 ? 3.781 -2.808 -8.382 1.00 94.56 97 PHE A N 1
ATOM 748 C CA . PHE A 1 97 ? 5.234 -2.665 -8.392 1.00 94.56 97 PHE A CA 1
ATOM 749 C C . PHE A 1 97 ? 5.944 -3.943 -8.860 1.00 94.56 97 PHE A C 1
ATOM 751 O O . PHE A 1 97 ? 6.673 -3.920 -9.854 1.00 94.56 97 PHE A O 1
ATOM 758 N N . TRP A 1 98 ? 5.688 -5.074 -8.195 1.00 94.31 98 TRP A N 1
ATOM 759 C CA . TRP A 1 98 ? 6.336 -6.350 -8.510 1.00 94.31 98 TRP A CA 1
ATOM 760 C C . TRP A 1 98 ? 5.950 -6.856 -9.904 1.00 94.31 98 TRP A C 1
ATOM 762 O O . TRP A 1 98 ? 6.813 -7.357 -10.622 1.00 94.31 98 TRP A O 1
ATOM 772 N N . GLY A 1 99 ? 4.693 -6.661 -10.322 1.00 94.69 99 GLY A N 1
ATOM 773 C CA . GLY A 1 99 ? 4.237 -7.028 -11.665 1.00 94.69 99 GLY A CA 1
ATOM 774 C C . GLY A 1 99 ? 4.887 -6.194 -12.771 1.00 94.69 99 GLY A C 1
ATOM 775 O O . GLY A 1 99 ? 5.322 -6.745 -13.777 1.00 94.69 99 GLY A O 1
ATOM 776 N N . TYR A 1 100 ? 4.999 -4.875 -12.583 1.00 96.00 100 TYR A N 1
ATOM 777 C CA . TYR A 1 100 ? 5.699 -4.010 -13.537 1.00 96.00 100 TYR A CA 1
ATOM 778 C C . TYR A 1 100 ? 7.186 -4.362 -13.635 1.00 96.00 100 TYR A C 1
ATOM 780 O O . TYR A 1 100 ? 7.738 -4.453 -14.730 1.00 96.00 100 TYR A O 1
ATOM 788 N N . ARG A 1 101 ? 7.825 -4.615 -12.491 1.00 95.75 101 ARG A N 1
ATOM 789 C CA . ARG A 1 101 ? 9.230 -5.011 -12.425 1.00 95.75 101 ARG A CA 1
ATOM 790 C C . ARG A 1 101 ? 9.511 -6.316 -13.168 1.00 95.75 101 ARG A C 1
ATOM 792 O O . ARG A 1 101 ? 10.508 -6.401 -13.879 1.00 95.75 101 ARG A O 1
ATOM 799 N N . ASP A 1 102 ? 8.655 -7.322 -12.996 1.00 96.88 102 ASP A N 1
ATOM 800 C CA . ASP A 1 102 ? 8.802 -8.602 -13.694 1.00 96.88 102 ASP A CA 1
ATOM 801 C C . ASP A 1 102 ? 8.701 -8.427 -15.217 1.00 96.88 102 ASP A C 1
ATOM 803 O O . ASP A 1 102 ? 9.566 -8.897 -15.957 1.00 96.88 102 ASP A O 1
ATOM 807 N N . ASP A 1 103 ? 7.725 -7.650 -15.691 1.00 96.56 103 ASP A N 1
ATOM 808 C CA . ASP A 1 103 ? 7.576 -7.359 -17.120 1.00 96.56 103 ASP A CA 1
ATOM 809 C C . ASP A 1 103 ? 8.767 -6.589 -17.693 1.00 96.56 103 ASP A C 1
ATOM 811 O O . ASP A 1 103 ? 9.232 -6.901 -18.791 1.00 96.56 103 ASP A O 1
ATOM 815 N N . VAL A 1 104 ? 9.299 -5.617 -16.947 1.00 96.38 104 VAL A N 1
ATOM 816 C CA . VAL A 1 104 ? 10.516 -4.891 -17.329 1.00 96.38 104 VAL A CA 1
ATOM 817 C C . VAL A 1 104 ? 11.705 -5.842 -17.429 1.00 96.38 104 VAL A C 1
ATOM 819 O O . VAL A 1 104 ? 12.412 -5.813 -18.432 1.00 96.38 104 VAL A O 1
ATOM 822 N N . ASN A 1 105 ? 11.906 -6.726 -16.450 1.00 97.06 105 ASN A N 1
ATOM 823 C CA . ASN A 1 105 ? 12.991 -7.709 -16.496 1.00 97.06 105 ASN A CA 1
ATOM 824 C C . ASN A 1 105 ? 12.863 -8.634 -17.714 1.00 97.06 105 ASN A C 1
ATOM 826 O O . ASN A 1 105 ? 13.859 -8.955 -18.363 1.00 97.06 105 ASN A O 1
ATOM 830 N N . ARG A 1 106 ? 11.637 -9.037 -18.062 1.00 96.62 106 ARG A N 1
ATOM 831 C CA . ARG A 1 106 ? 11.373 -9.844 -19.260 1.00 96.62 106 ARG A CA 1
ATOM 832 C C . ARG A 1 106 ? 11.608 -9.062 -20.550 1.00 96.62 106 ARG A C 1
ATOM 834 O O . ARG A 1 106 ? 12.114 -9.647 -21.502 1.00 96.62 106 ARG A O 1
ATOM 841 N N . TYR A 1 107 ? 11.280 -7.774 -20.579 1.00 96.31 107 TYR A N 1
ATOM 842 C CA . TYR A 1 107 ? 11.551 -6.892 -21.714 1.00 96.31 107 TYR A CA 1
ATOM 843 C C . TYR A 1 107 ? 13.049 -6.675 -21.939 1.00 96.31 107 TYR A C 1
ATOM 845 O O . TYR A 1 107 ? 13.525 -6.834 -23.059 1.00 96.31 107 TYR A O 1
ATOM 853 N N . LEU A 1 108 ? 13.801 -6.397 -20.871 1.00 94.94 108 LEU A N 1
ATOM 854 C CA . LEU A 1 108 ? 15.259 -6.246 -20.925 1.00 94.94 108 LEU A CA 1
ATOM 855 C C . LEU A 1 108 ? 15.972 -7.551 -21.310 1.00 94.94 108 LEU A C 1
ATOM 857 O O . LEU A 1 108 ? 17.059 -7.511 -21.872 1.00 94.94 108 LEU A O 1
ATOM 861 N N . ALA A 1 109 ? 15.354 -8.702 -21.034 1.00 96.56 109 ALA A N 1
ATOM 862 C CA . ALA A 1 109 ? 15.833 -10.015 -21.457 1.00 96.56 109 ALA A CA 1
ATOM 863 C C . ALA A 1 109 ? 15.350 -10.433 -22.864 1.00 96.56 109 ALA A C 1
ATOM 865 O O . ALA A 1 109 ? 15.476 -11.607 -23.207 1.00 96.56 109 ALA A O 1
ATOM 866 N N . ASP A 1 110 ? 14.735 -9.528 -23.637 1.00 95.25 110 ASP A N 1
ATOM 867 C CA . ASP A 1 110 ? 14.136 -9.784 -24.960 1.00 95.25 110 ASP A CA 1
ATOM 868 C C . ASP A 1 110 ? 13.059 -10.891 -24.985 1.00 95.25 110 ASP A C 1
ATOM 870 O O . ASP A 1 110 ? 12.714 -11.435 -26.034 1.00 95.25 110 ASP A O 1
ATOM 874 N N . LYS A 1 111 ? 12.468 -11.215 -23.828 1.00 95.06 111 LYS A N 1
ATOM 875 C CA . LYS A 1 111 ? 11.410 -12.235 -23.670 1.00 95.06 111 LYS A CA 1
ATOM 876 C C . LYS A 1 111 ? 9.996 -11.662 -23.763 1.00 95.06 111 LYS A C 1
ATOM 878 O O . LYS A 1 111 ? 9.023 -12.411 -23.662 1.00 9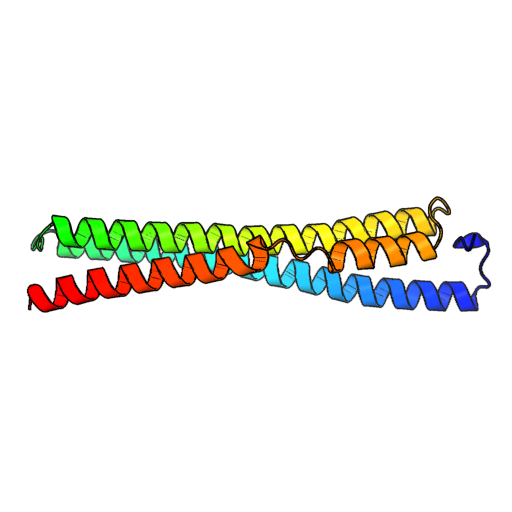5.06 111 LYS A O 1
ATOM 883 N N . LEU A 1 112 ? 9.865 -10.342 -23.861 1.00 95.12 112 LEU A N 1
ATOM 884 C CA . LEU A 1 112 ? 8.591 -9.633 -23.892 1.00 95.12 112 LEU A CA 1
ATOM 885 C C . LEU A 1 112 ? 8.751 -8.356 -24.731 1.00 95.12 112 LEU A C 1
ATOM 887 O O . LEU A 1 112 ? 9.706 -7.626 -24.494 1.00 95.12 112 LEU A O 1
ATOM 891 N N . PRO A 1 113 ? 7.866 -8.053 -25.696 1.00 95.56 113 PRO A N 1
ATOM 892 C CA . PRO A 1 113 ? 7.933 -6.801 -26.448 1.00 95.56 113 PRO A CA 1
ATOM 893 C C . PRO A 1 113 ? 7.431 -5.617 -25.611 1.00 95.56 113 PRO A C 1
ATOM 895 O O . PRO A 1 113 ? 6.580 -5.783 -24.731 1.00 95.56 113 PRO A O 1
ATOM 898 N N . TRP A 1 114 ? 7.892 -4.403 -25.930 1.00 94.31 114 TRP A N 1
ATOM 899 C CA . TRP A 1 114 ? 7.523 -3.188 -25.184 1.00 94.31 114 TRP A CA 1
ATOM 900 C C . TRP A 1 114 ? 6.003 -2.959 -25.100 1.00 94.31 114 TRP A C 1
ATOM 902 O O . TRP A 1 114 ? 5.465 -2.615 -24.048 1.00 94.31 114 TRP A O 1
ATOM 912 N N . GLU A 1 115 ? 5.291 -3.194 -26.201 1.00 94.50 115 GLU A N 1
ATOM 913 C CA . GLU A 1 115 ? 3.830 -3.065 -26.280 1.00 94.50 115 GLU A CA 1
ATOM 914 C C . GLU A 1 115 ? 3.117 -3.940 -25.242 1.00 94.50 115 GLU A C 1
ATOM 916 O O . GLU A 1 115 ? 2.117 -3.528 -24.651 1.00 94.50 115 GLU A O 1
ATOM 921 N N . ALA A 1 116 ? 3.653 -5.134 -24.976 1.00 94.69 116 ALA A N 1
ATOM 922 C CA . ALA A 1 116 ? 3.098 -6.035 -23.979 1.00 94.69 116 ALA A CA 1
ATOM 923 C C . ALA A 1 116 ? 3.379 -5.555 -22.550 1.00 94.69 116 ALA A C 1
ATOM 925 O O . ALA A 1 116 ? 2.520 -5.751 -21.693 1.00 94.69 116 ALA A O 1
ATOM 926 N N . VAL A 1 117 ? 4.517 -4.900 -22.289 1.00 93.94 117 VAL A N 1
ATOM 927 C CA . VAL A 1 117 ? 4.799 -4.254 -20.991 1.00 93.94 117 VAL A CA 1
ATOM 928 C C . VAL A 1 117 ? 3.782 -3.146 -20.729 1.00 93.94 117 VAL A C 1
ATOM 930 O O . VAL A 1 117 ? 3.127 -3.139 -19.688 1.00 93.94 117 VAL A O 1
ATOM 933 N N . ALA A 1 118 ? 3.601 -2.242 -21.698 1.00 93.44 118 ALA A N 1
ATOM 934 C CA . ALA A 1 118 ? 2.673 -1.119 -21.576 1.00 93.44 118 ALA A CA 1
ATOM 935 C C . ALA A 1 118 ? 1.226 -1.600 -21.386 1.00 93.44 118 ALA A C 1
ATOM 937 O O . ALA A 1 118 ? 0.548 -1.186 -20.448 1.00 93.44 118 ALA A O 1
ATOM 938 N N . LYS A 1 119 ? 0.781 -2.555 -22.213 1.00 94.00 119 LYS A N 1
ATOM 939 C CA . LYS A 1 119 ? -0.569 -3.126 -22.124 1.00 94.00 119 LYS A CA 1
ATOM 940 C C . LYS A 1 119 ? -0.825 -3.817 -20.783 1.00 94.00 119 LYS A C 1
ATOM 942 O O . LYS A 1 119 ? -1.926 -3.713 -20.243 1.00 94.00 119 LYS A O 1
ATOM 947 N N . GLN A 1 120 ? 0.160 -4.540 -20.247 1.00 93.56 120 GLN A N 1
ATOM 948 C CA . GLN A 1 120 ? 0.022 -5.217 -18.957 1.00 93.56 120 GLN A CA 1
ATOM 949 C C . GLN A 1 120 ? 0.023 -4.237 -17.781 1.00 93.56 120 GLN A C 1
ATOM 951 O O . GLN A 1 120 ? -0.768 -4.422 -16.854 1.00 93.56 120 GLN A O 1
ATOM 956 N N . ASP A 1 121 ? 0.847 -3.185 -17.816 1.00 92.81 121 ASP A N 1
ATOM 957 C CA . ASP A 1 121 ? 0.827 -2.128 -16.796 1.00 92.81 121 ASP A CA 1
ATOM 958 C C . ASP A 1 121 ? -0.516 -1.381 -16.775 1.00 92.81 121 ASP A C 1
ATOM 960 O O . ASP A 1 121 ? -1.117 -1.210 -15.707 1.00 92.81 121 ASP A O 1
ATOM 964 N N . ASP A 1 122 ? -1.052 -1.041 -17.950 1.00 90.69 122 ASP A N 1
ATOM 965 C CA . ASP A 1 122 ? -2.368 -0.408 -18.077 1.00 90.69 122 ASP A CA 1
ATOM 966 C C . ASP A 1 122 ? -3.483 -1.334 -17.580 1.00 90.69 122 ASP A C 1
ATOM 968 O O . ASP A 1 122 ? -4.296 -0.943 -16.739 1.00 90.69 122 ASP A O 1
ATOM 972 N N . ALA A 1 123 ? -3.499 -2.598 -18.013 1.00 89.88 123 ALA A N 1
ATOM 973 C CA . ALA A 1 123 ? -4.499 -3.569 -17.568 1.00 89.88 123 ALA A CA 1
ATOM 974 C C . ALA A 1 123 ? -4.452 -3.791 -16.046 1.00 89.88 123 ALA A C 1
ATOM 976 O O . ALA A 1 123 ? -5.494 -3.896 -15.385 1.00 89.88 123 ALA A O 1
ATOM 977 N N . ARG A 1 124 ? -3.246 -3.828 -15.463 1.00 88.94 124 ARG A N 1
ATOM 978 C CA . ARG A 1 124 ? -3.068 -3.912 -14.012 1.00 88.94 124 ARG A CA 1
ATOM 979 C C . ARG A 1 124 ? -3.529 -2.643 -13.313 1.00 88.94 124 ARG A C 1
ATOM 981 O O . ARG A 1 124 ? -4.113 -2.783 -12.243 1.00 88.94 124 ARG A O 1
ATOM 988 N N . SER A 1 125 ? -3.337 -1.460 -13.886 1.00 83.62 125 SER A N 1
ATOM 989 C CA . SER A 1 125 ? -3.759 -0.179 -13.298 1.00 83.62 125 SER A CA 1
ATOM 990 C C . SER A 1 125 ? -5.277 0.041 -13.384 1.00 83.62 125 SER A C 1
ATOM 992 O O . SER A 1 125 ? -5.886 0.539 -12.436 1.00 83.62 125 SER A O 1
ATOM 994 N N . ILE A 1 126 ? -5.913 -0.393 -14.478 1.00 75.62 126 ILE A N 1
ATOM 995 C CA . ILE A 1 126 ? -7.338 -0.152 -14.773 1.00 75.62 126 ILE A CA 1
ATOM 996 C C . ILE A 1 126 ? -8.272 -1.128 -14.048 1.00 75.62 126 ILE A C 1
ATOM 998 O O . ILE A 1 126 ? -9.448 -0.806 -13.878 1.00 75.62 126 ILE A O 1
ATOM 1002 N N . LYS A 1 127 ? -7.788 -2.282 -13.555 1.00 67.19 127 LYS A N 1
ATOM 1003 C CA . LYS A 1 127 ? -8.587 -3.205 -12.719 1.00 67.19 127 LYS A CA 1
ATOM 1004 C C . LYS A 1 127 ? -9.106 -2.505 -11.445 1.00 67.19 127 LYS A C 1
ATOM 1006 O O . LYS A 1 127 ? -8.516 -2.596 -10.364 1.00 67.19 127 LYS A O 1
ATOM 1011 N N . ARG A 1 128 ? -10.242 -1.817 -11.569 1.00 57.03 128 ARG A N 1
ATOM 1012 C CA . ARG A 1 128 ? -11.081 -1.302 -10.487 1.00 57.03 128 ARG A CA 1
ATOM 1013 C C . ARG A 1 128 ? -11.966 -2.449 -10.017 1.00 57.03 128 ARG A C 1
ATOM 1015 O O . ARG A 1 128 ? -13.095 -2.599 -10.462 1.00 57.03 128 ARG A O 1
ATOM 1022 N N . GLY A 1 129 ? -11.447 -3.290 -9.127 1.00 59.44 129 GLY A N 1
ATOM 1023 C CA . GLY A 1 129 ? -12.331 -4.151 -8.344 1.00 59.44 129 GLY A CA 1
ATOM 1024 C C . GLY A 1 129 ? -13.211 -3.265 -7.460 1.00 59.44 129 GLY A C 1
ATOM 1025 O O . GLY A 1 129 ? -12.673 -2.409 -6.755 1.00 59.44 129 GLY A O 1
ATOM 1026 N N . GLY A 1 130 ? -14.536 -3.454 -7.485 1.00 63.62 130 GLY A N 1
ATOM 1027 C CA . GLY A 1 130 ? -15.488 -2.667 -6.678 1.00 63.62 130 GLY A CA 1
ATOM 1028 C C . GLY A 1 130 ? -15.144 -2.642 -5.182 1.00 63.62 130 GLY A C 1
ATOM 1029 O O . GLY A 1 130 ? -15.369 -1.644 -4.502 1.00 63.62 130 GLY A O 1
ATOM 1030 N N . TRP A 1 131 ? -14.462 -3.683 -4.700 1.00 65.12 131 TRP A N 1
ATOM 1031 C CA . TRP A 1 131 ? -13.901 -3.794 -3.352 1.00 65.12 131 TRP A CA 1
ATOM 1032 C C . TRP A 1 131 ? -13.008 -2.625 -2.931 1.00 65.12 131 TRP A C 1
ATOM 1034 O O . TRP A 1 131 ? -13.034 -2.234 -1.768 1.00 65.12 131 TRP A O 1
ATOM 1044 N N . GLY A 1 132 ? -12.267 -2.012 -3.863 1.00 66.56 132 GLY A N 1
ATOM 1045 C CA . GLY A 1 132 ? -11.440 -0.842 -3.561 1.00 66.56 132 GLY A CA 1
ATOM 1046 C C . GLY A 1 132 ? -12.254 0.373 -3.100 1.00 66.56 132 GLY A C 1
ATOM 1047 O O . GLY A 1 132 ? -11.721 1.212 -2.374 1.00 66.56 132 GLY A O 1
ATOM 1048 N N . LEU A 1 133 ? -13.526 0.453 -3.498 1.00 67.81 133 LEU A N 1
ATOM 1049 C CA . LEU A 1 133 ? -14.463 1.492 -3.082 1.00 67.81 133 LEU A CA 1
ATOM 1050 C C . LEU A 1 133 ? -15.314 1.025 -1.893 1.00 67.81 133 LEU A C 1
ATOM 1052 O O . LEU A 1 133 ? -15.464 1.757 -0.924 1.00 67.81 133 LEU A O 1
ATOM 1056 N N . ILE A 1 134 ? -15.819 -0.210 -1.941 1.00 76.06 134 ILE A N 1
ATOM 1057 C CA . ILE A 1 134 ? -16.752 -0.746 -0.940 1.00 76.06 134 ILE A CA 1
ATOM 1058 C C . ILE A 1 134 ? -16.102 -0.848 0.444 1.00 76.06 134 ILE A C 1
ATOM 1060 O O . ILE A 1 134 ? -16.718 -0.433 1.423 1.00 76.06 134 ILE A O 1
ATOM 1064 N N . LEU A 1 135 ? -14.865 -1.356 0.544 1.00 73.75 135 LEU A N 1
ATOM 1065 C CA . LEU A 1 135 ? -14.230 -1.576 1.849 1.00 73.75 135 LEU A CA 1
ATOM 1066 C C . LEU A 1 135 ? -14.082 -0.284 2.666 1.00 73.75 135 LEU A C 1
ATOM 1068 O O . LEU A 1 135 ? -14.551 -0.266 3.801 1.00 73.75 135 LEU A O 1
ATOM 1072 N N . PRO A 1 136 ? -13.490 0.804 2.129 1.00 72.25 136 PRO A N 1
ATOM 1073 C CA . PRO A 1 136 ? -13.363 2.059 2.868 1.00 72.25 136 PRO A CA 1
ATOM 1074 C C . PRO A 1 136 ? -14.704 2.619 3.361 1.00 72.25 136 PRO A C 1
ATOM 1076 O O . PRO A 1 136 ? -14.799 3.056 4.506 1.00 72.25 136 PRO A O 1
ATOM 1079 N N . TYR A 1 137 ? -15.753 2.566 2.533 1.00 71.88 137 TYR A N 1
ATOM 1080 C CA . TYR A 1 137 ? -17.084 3.039 2.926 1.00 71.88 137 TYR A CA 1
ATOM 1081 C C . TYR A 1 137 ? -17.751 2.131 3.964 1.00 71.88 137 TYR A C 1
ATOM 1083 O O . TYR A 1 137 ? -18.412 2.637 4.869 1.00 71.88 137 TYR A O 1
ATOM 1091 N N . ALA A 1 138 ? -17.533 0.815 3.899 1.00 74.50 138 ALA A N 1
ATOM 1092 C CA . ALA A 1 138 ? -17.993 -0.112 4.930 1.00 74.50 138 ALA A CA 1
ATOM 1093 C C . ALA A 1 138 ? -17.295 0.141 6.280 1.00 74.50 138 ALA A C 1
ATOM 1095 O O . ALA A 1 138 ? -17.958 0.132 7.317 1.00 74.50 138 ALA A O 1
ATOM 1096 N N . CYS A 1 139 ? -15.988 0.442 6.273 1.00 71.19 139 CYS A N 1
ATOM 1097 C CA . CYS A 1 139 ? -15.244 0.837 7.480 1.00 71.19 139 CYS A CA 1
ATOM 1098 C C . CYS A 1 139 ? -15.835 2.107 8.096 1.00 71.19 139 CYS A C 1
ATOM 1100 O O . CYS A 1 139 ? -16.108 2.153 9.295 1.00 71.19 139 CYS A O 1
ATOM 1102 N N . LEU A 1 140 ? -16.058 3.124 7.255 1.00 71.56 140 LEU A N 1
ATOM 1103 C CA . LEU A 1 140 ? -16.645 4.393 7.665 1.00 71.56 140 LEU A CA 1
ATOM 1104 C C . LEU A 1 140 ? -18.030 4.166 8.285 1.00 71.56 140 LEU A C 1
ATOM 1106 O O . LEU A 1 140 ? -18.282 4.630 9.392 1.00 71.56 140 LEU A O 1
ATOM 1110 N N . GLY A 1 141 ? -18.896 3.392 7.625 1.00 73.12 141 GLY A N 1
ATOM 1111 C CA . GLY A 1 141 ? -20.225 3.054 8.138 1.00 73.12 141 GLY A CA 1
ATOM 1112 C C . GLY A 1 141 ? -20.186 2.353 9.499 1.00 73.12 141 GLY A C 1
ATOM 1113 O O . GLY A 1 141 ? -20.887 2.773 10.417 1.00 73.12 141 GLY A O 1
ATOM 1114 N N . ALA A 1 142 ? -19.327 1.341 9.662 1.00 74.62 142 ALA A N 1
ATOM 1115 C CA . ALA A 1 142 ? -19.164 0.635 10.935 1.00 74.62 142 ALA A CA 1
ATOM 1116 C C . ALA A 1 142 ? -18.699 1.570 12.067 1.00 74.62 142 ALA A C 1
ATOM 1118 O O . ALA A 1 142 ? -19.219 1.496 13.181 1.00 74.62 142 ALA A O 1
ATOM 1119 N N . PHE A 1 143 ? -17.774 2.488 11.770 1.00 71.25 143 PHE A N 1
ATOM 1120 C CA . PHE A 1 143 ? -17.316 3.499 12.722 1.00 71.25 143 PHE A CA 1
ATOM 1121 C C . PHE A 1 143 ? -18.448 4.441 13.158 1.00 71.25 143 PHE A C 1
ATOM 1123 O O . PHE A 1 143 ? -18.679 4.594 14.356 1.00 71.25 143 PHE A O 1
ATOM 1130 N N . TRP A 1 144 ? -19.198 5.019 12.211 1.00 71.94 144 TRP A N 1
ATOM 1131 C CA . TRP A 1 144 ? -20.322 5.912 12.527 1.00 71.94 144 TRP A CA 1
ATOM 1132 C C . TRP A 1 144 ? -21.384 5.217 13.379 1.00 71.94 144 TRP A C 1
ATOM 1134 O O . TRP A 1 144 ? -21.826 5.781 14.378 1.00 71.94 144 TRP A O 1
ATOM 1144 N N . ILE A 1 145 ? -21.756 3.982 13.028 1.00 75.50 145 ILE A N 1
ATOM 1145 C CA . ILE A 1 145 ? -22.718 3.186 13.804 1.00 75.50 145 ILE A CA 1
ATOM 1146 C C . ILE A 1 145 ? -22.211 2.988 15.239 1.00 75.50 145 ILE A C 1
ATOM 1148 O O . ILE A 1 145 ? -22.959 3.222 16.189 1.00 75.50 145 ILE A O 1
ATOM 1152 N N . GLY A 1 146 ? -20.9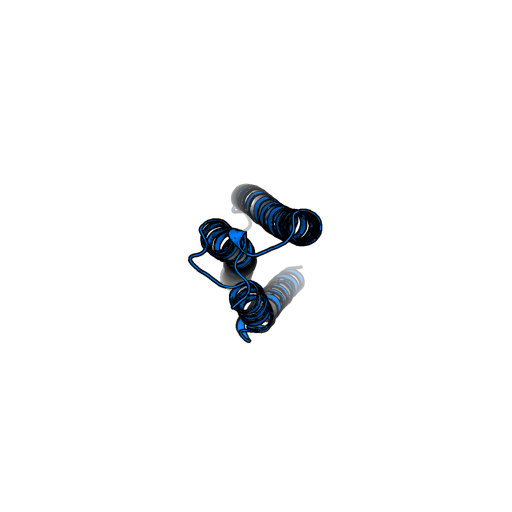35 2.624 15.409 1.00 67.00 146 GLY A N 1
ATOM 1153 C CA . GLY A 1 146 ? -20.317 2.483 16.729 1.00 67.00 146 GLY A CA 1
ATOM 1154 C C . GLY A 1 146 ? -20.342 3.779 17.546 1.00 67.00 146 GLY A C 1
ATOM 1155 O O . GLY A 1 146 ? -20.729 3.754 18.716 1.00 67.00 146 GLY A O 1
ATOM 1156 N N . CYS A 1 147 ? -20.008 4.917 16.930 1.00 69.25 147 CYS A N 1
ATOM 1157 C CA . CYS A 1 147 ? -20.060 6.231 17.577 1.00 69.25 147 CYS A CA 1
ATOM 1158 C C . CYS A 1 147 ? -21.479 6.622 18.010 1.00 69.25 147 CYS A C 1
ATOM 1160 O O . CYS A 1 147 ? -21.653 7.103 19.129 1.00 69.25 147 CYS A O 1
ATOM 1162 N N . PHE A 1 148 ? -22.493 6.395 17.169 1.00 73.75 148 PHE A N 1
ATOM 1163 C CA . PHE A 1 148 ? -23.883 6.715 17.511 1.00 73.75 148 PHE A CA 1
ATOM 1164 C C . PHE A 1 148 ? -24.418 5.840 18.647 1.00 73.75 148 PHE A C 1
ATOM 1166 O O . PHE A 1 148 ? -25.039 6.365 19.571 1.00 73.75 148 PHE A O 1
ATOM 1173 N N . ILE A 1 149 ? -24.147 4.530 18.624 1.00 75.69 149 ILE A N 1
ATOM 1174 C CA . ILE A 1 149 ? -24.575 3.611 19.692 1.00 75.69 149 ILE A CA 1
ATOM 1175 C C . ILE A 1 149 ? -23.879 3.965 21.012 1.00 75.69 149 ILE A C 1
ATOM 1177 O O . ILE A 1 149 ? -24.542 4.088 22.043 1.00 75.69 149 ILE A O 1
ATOM 1181 N N . GLY A 1 150 ? -22.559 4.174 20.984 1.00 65.38 150 GLY A N 1
ATOM 1182 C CA . GLY A 1 150 ? -21.786 4.539 22.172 1.00 65.38 150 GLY A CA 1
ATOM 1183 C C . GLY A 1 150 ? -22.191 5.897 22.751 1.00 65.38 150 GLY A C 1
ATOM 1184 O O . GLY A 1 150 ? -22.387 6.018 23.960 1.00 65.38 150 GLY A O 1
ATOM 1185 N N . GLY A 1 151 ? -22.384 6.905 21.894 1.00 66.44 151 GLY A N 1
ATOM 1186 C CA . GLY A 1 151 ? -22.837 8.236 22.303 1.00 66.44 151 GLY A CA 1
ATOM 1187 C C . GLY A 1 151 ? -24.247 8.228 22.897 1.00 66.44 151 GLY A C 1
ATOM 1188 O O . GLY A 1 151 ? -24.469 8.814 23.954 1.00 66.44 151 GLY A O 1
ATOM 1189 N N . ALA A 1 152 ? -25.189 7.510 22.277 1.00 70.06 152 ALA A N 1
ATOM 1190 C CA . ALA A 1 152 ? -26.548 7.369 22.802 1.00 70.06 152 ALA A CA 1
ATOM 1191 C C . ALA A 1 152 ? -26.586 6.637 24.156 1.00 70.06 152 ALA A C 1
ATOM 1193 O O . ALA A 1 152 ? -27.408 6.967 25.009 1.00 70.06 152 ALA A O 1
ATOM 1194 N N . ALA A 1 153 ? -25.696 5.663 24.368 1.00 65.56 153 ALA A N 1
ATOM 1195 C CA . ALA A 1 153 ? -25.567 4.971 25.647 1.00 65.56 153 ALA A CA 1
ATOM 1196 C C . ALA A 1 153 ? -25.032 5.894 26.755 1.00 65.56 153 ALA A C 1
ATOM 1198 O O . ALA A 1 153 ? -25.561 5.879 27.864 1.00 65.56 153 ALA A O 1
ATOM 1199 N N . LEU A 1 154 ? -24.034 6.729 26.446 1.00 61.44 154 LEU A N 1
ATOM 1200 C CA . LEU A 1 154 ? -23.491 7.729 27.374 1.00 61.44 154 LEU A CA 1
ATOM 1201 C C . LEU A 1 154 ? -24.541 8.767 27.783 1.00 61.44 154 LEU A C 1
ATOM 1203 O O . LEU A 1 154 ? -24.691 9.030 28.970 1.00 61.44 154 LEU A O 1
ATOM 1207 N N . LEU A 1 155 ? -25.305 9.295 26.822 1.00 66.62 155 LEU A N 1
ATOM 1208 C CA . LEU A 1 155 ? -26.352 10.294 27.082 1.00 66.62 155 LEU A CA 1
ATOM 1209 C C . LEU A 1 155 ? -27.534 9.753 27.901 1.00 66.62 155 LEU A C 1
ATOM 1211 O O . LEU A 1 155 ? -28.237 10.527 28.536 1.00 66.62 155 LEU A O 1
ATOM 1215 N N . ARG A 1 156 ? -27.785 8.439 27.875 1.00 59.81 156 ARG A N 1
ATOM 1216 C CA . ARG A 1 156 ? -28.802 7.797 28.731 1.00 59.81 156 ARG A CA 1
ATOM 1217 C C . ARG A 1 156 ? -28.310 7.524 30.152 1.00 59.81 156 ARG A C 1
ATOM 1219 O O . ARG A 1 156 ? -29.128 7.235 31.017 1.00 59.81 156 ARG A O 1
ATOM 1226 N N . ALA A 1 157 ? -26.997 7.544 30.365 1.00 55.12 157 ALA A N 1
ATOM 1227 C CA . ALA A 1 157 ? -26.363 7.256 31.645 1.00 55.12 157 ALA A CA 1
ATOM 1228 C C . ALA A 1 157 ? -25.994 8.516 32.453 1.00 55.12 157 ALA A C 1
ATOM 1230 O O . ALA A 1 157 ? -25.667 8.389 33.633 1.00 55.12 157 ALA A O 1
ATOM 1231 N N . SER A 1 158 ? -26.011 9.694 31.819 1.00 50.84 158 SER A N 1
ATOM 1232 C CA . SER A 1 158 ? -25.818 11.028 32.413 1.00 50.84 158 SER A CA 1
ATOM 1233 C C . SER A 1 158 ? -27.138 11.665 32.825 1.00 50.84 158 SER A C 1
ATOM 1235 O O . SER A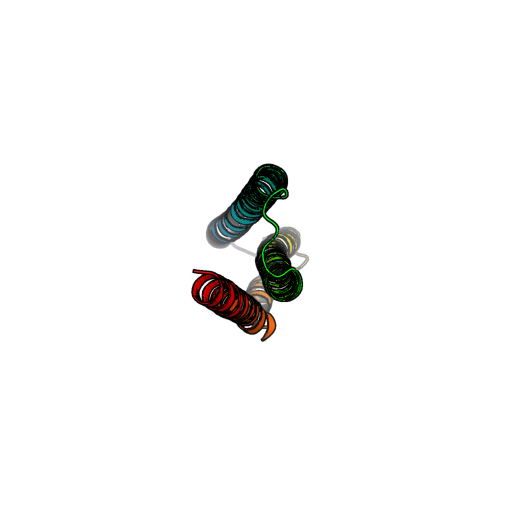 1 158 ? -27.178 12.256 33.923 1.00 50.84 158 SER A O 1
#

Secondary structure (DSSP, 8-state):
---GGGS-HHHHHHHHHHHHHHHHHHHHHHHHHHHHHHHHHHHHHHHHHHHHHHHHHHGGG---HHHHHHHHHHHHHHHHHHHHHHHHHHHHHHHHHHHHHHHHHHHHTTSS-HHHHHHHHHHHHH---THHHHHHHHHHHHHHHHHHHHHHHHHHH-

Radius of gyration: 24.12 Å; chains: 1; bounding box: 50×23×72 Å

pLDDT: mean 82.51, std 12.04, range [50.84, 97.06]

Foldseek 3Di:
DAFLVVDDPVVNVVVVVVLVVVLVVLVVQLVVLVVVLVVLVVCVVVVVVVVVVVCVVCVVPDAPVPLVVVLVVLVVVLSVLVNVLSVVSNVLSVCLNVVLVVQVVCRNVRNHHPVRSVVSSVVSVPPPDVCNVVSVVVSVVSNVVSCVSVVVSVVVVD